Protein AF-A0A3C1M4F5-F1 (afdb_monomer)

pLDDT: mean 87.97, std 17.65, range [37.53, 98.69]

Foldseek 3Di:
DDDPDDDDDDPDDPLLVLLVVLLVCVVPPDPVDPSNVQLVVPPVSLVVQLVVLVVQLVVCVVVVPPVSVVVSVVSNSSSVSSVCSSVVHDVVVVVVVVVVVVVDDPPPPDD

Nearest PDB structures (foldseek):
  1yvw-assembly1_A  TM=9.851E-01  e=1.808E-06  Bacillus cereus
  6j2l-assembly1_A  TM=9.375E-01  e=4.284E-05  Shigella flexneri
  6j22-assembly1_A  TM=9.321E-01  e=4.807E-05  Shigella flexneri
  2a7w-assembly1_A  TM=9.171E-01  e=1.076E-04  Chromobacterium violaceum
  3c90-assembly1_X  TM=9.317E-01  e=1.433E-03  Mycobacterium tuberculosis H37Rv

Radius of gyration: 16.94 Å; Cα contacts (8 Å, |Δi|>4): 68; chains: 1; bounding box: 48×31×39 Å

Sequence (111 aa):
MAEPDPLPDPLLDPLQSLFAVIQERQRNPQPESYTCKLLAGGDNRILKKIGEEAVEFVMACKDREQGAIAAEAADVLYHLLVALAHCGTDLDLVYAELAARRREKPKDALK

Mean predicted aligned error: 7.24 Å

Structure (mmCIF, N/CA/C/O backbone):
data_AF-A0A3C1M4F5-F1
#
_entry.id   AF-A0A3C1M4F5-F1
#
loop_
_atom_site.group_PDB
_atom_site.id
_atom_site.type_symbol
_atom_site.label_atom_id
_atom_site.label_alt_id
_atom_site.label_comp_id
_atom_site.label_asym_id
_atom_site.label_entity_id
_atom_site.label_seq_id
_atom_site.pdbx_PDB_ins_code
_atom_site.Cartn_x
_atom_site.Cartn_y
_atom_site.Cartn_z
_atom_site.occupancy
_atom_site.B_iso_or_equiv
_atom_site.auth_seq_id
_atom_site.auth_comp_id
_atom_site.auth_asym_id
_atom_site.auth_atom_id
_atom_site.pdbx_PDB_model_num
ATOM 1 N N . MET A 1 1 ? -31.841 -7.592 -18.254 1.00 41.25 1 MET A N 1
ATOM 2 C CA . MET A 1 1 ? -30.371 -7.731 -18.213 1.00 41.25 1 MET A CA 1
ATOM 3 C C . MET A 1 1 ? -29.856 -6.452 -17.587 1.00 41.25 1 MET A C 1
ATOM 5 O O . MET A 1 1 ? -30.141 -5.404 -18.143 1.00 41.25 1 MET A O 1
ATOM 9 N N . ALA A 1 2 ? -29.287 -6.505 -16.382 1.00 45.09 2 ALA A N 1
ATOM 10 C CA . ALA A 1 2 ? -28.752 -5.304 -15.741 1.00 45.09 2 ALA A CA 1
ATOM 11 C C . ALA A 1 2 ? -27.385 -4.996 -16.361 1.00 45.09 2 ALA A C 1
ATOM 13 O O . ALA A 1 2 ? -26.559 -5.903 -16.468 1.00 45.09 2 ALA A O 1
ATOM 14 N N . GLU A 1 3 ? -27.177 -3.760 -16.806 1.00 40.06 3 GLU A N 1
ATOM 15 C CA . GLU A 1 3 ? -25.853 -3.303 -17.229 1.00 40.06 3 GLU A CA 1
ATOM 16 C C . GLU A 1 3 ? -24.888 -3.312 -16.029 1.00 40.06 3 GLU A C 1
ATOM 18 O O . GLU A 1 3 ? -25.331 -3.102 -14.893 1.00 40.06 3 GLU A O 1
ATOM 23 N N . PRO A 1 4 ? -23.592 -3.617 -16.230 1.00 53.25 4 PRO A N 1
ATOM 24 C CA . PRO A 1 4 ? -22.612 -3.539 -15.154 1.00 53.25 4 PRO A CA 1
ATOM 25 C C . PRO A 1 4 ? -22.518 -2.101 -14.618 1.00 53.25 4 PRO A C 1
ATOM 27 O O . PRO A 1 4 ? -22.526 -1.149 -15.393 1.00 53.25 4 PRO A O 1
ATOM 30 N N . ASP A 1 5 ? -22.435 -1.978 -13.288 1.00 55.03 5 ASP A N 1
ATOM 31 C CA . ASP A 1 5 ? -22.249 -0.715 -12.552 1.00 55.03 5 ASP A CA 1
ATOM 32 C C . ASP A 1 5 ? -21.135 0.117 -13.228 1.00 55.03 5 ASP A C 1
ATOM 34 O O . ASP A 1 5 ? -20.031 -0.416 -13.404 1.00 55.03 5 ASP A O 1
ATOM 38 N N . PRO A 1 6 ? -21.383 1.374 -13.639 1.00 56.75 6 PRO A N 1
ATOM 39 C CA . PRO A 1 6 ? -20.348 2.192 -14.254 1.00 56.75 6 PRO A CA 1
ATOM 40 C C . PRO A 1 6 ? -19.228 2.451 -13.242 1.00 56.75 6 PRO A C 1
ATOM 42 O O . PRO A 1 6 ? -19.478 2.824 -12.093 1.00 56.75 6 PRO A O 1
ATOM 45 N N . LEU A 1 7 ? -17.986 2.223 -13.674 1.00 52.00 7 LEU A N 1
ATOM 46 C CA . LEU A 1 7 ? -16.793 2.541 -12.891 1.00 52.00 7 LEU A CA 1
ATOM 47 C C . LEU A 1 7 ? -16.735 4.055 -12.606 1.00 52.00 7 LEU A C 1
ATOM 49 O O . LEU A 1 7 ? -17.205 4.846 -13.429 1.00 52.00 7 LEU A O 1
ATOM 53 N N . PRO A 1 8 ? -16.182 4.472 -11.453 1.00 50.31 8 PRO A N 1
ATOM 54 C CA . PRO A 1 8 ? -16.078 5.883 -11.101 1.00 50.31 8 PRO A CA 1
ATOM 55 C C . PRO A 1 8 ? -15.166 6.631 -12.084 1.00 50.31 8 PRO A C 1
ATOM 57 O O . PRO A 1 8 ? -14.079 6.159 -12.404 1.00 50.31 8 PRO A O 1
ATOM 60 N N . ASP A 1 9 ? -15.572 7.829 -12.498 1.00 51.28 9 ASP A N 1
ATOM 61 C CA . ASP A 1 9 ? -14.704 8.816 -13.153 1.00 51.28 9 ASP A CA 1
ATOM 62 C C . ASP A 1 9 ? -14.918 10.164 -12.452 1.00 51.28 9 ASP A C 1
ATOM 64 O O . ASP A 1 9 ? -16.059 10.464 -12.068 1.00 51.28 9 ASP A O 1
ATOM 68 N N . PRO A 1 10 ? -13.865 10.974 -12.215 1.00 52.03 10 PRO A N 1
ATOM 69 C CA . PRO A 1 10 ? -13.665 12.033 -13.217 1.00 52.03 10 PRO A CA 1
ATOM 70 C C . PRO A 1 10 ? -12.216 12.485 -13.530 1.00 52.03 10 PRO A C 1
ATOM 72 O O . PRO A 1 10 ? -12.023 13.216 -14.497 1.00 52.03 10 PRO A O 1
ATOM 75 N N . LEU A 1 11 ? -11.195 12.157 -12.725 1.00 57.44 11 LEU A N 1
ATOM 76 C CA . LEU A 1 11 ? -9.805 12.638 -12.877 1.00 57.44 11 LEU A CA 1
ATOM 77 C C . LEU A 1 11 ? -8.828 11.635 -12.215 1.00 57.44 11 LEU A C 1
ATOM 79 O O . LEU A 1 11 ? -8.239 11.951 -11.192 1.00 57.44 11 LEU A O 1
ATOM 83 N N . LEU A 1 12 ? -8.698 10.425 -12.785 1.00 60.84 12 LEU A N 1
ATOM 84 C CA . LEU A 1 12 ? -7.845 9.285 -12.363 1.00 60.84 12 LEU A CA 1
ATOM 85 C C . LEU A 1 12 ? -8.005 8.815 -10.898 1.00 60.84 12 LEU A C 1
ATOM 87 O O . LEU A 1 12 ? -7.698 9.528 -9.948 1.00 60.84 12 LEU A O 1
ATOM 91 N N . ASP A 1 13 ? -8.413 7.554 -10.722 1.00 86.75 13 ASP A N 1
ATOM 92 C CA . ASP A 1 13 ? -8.366 6.846 -9.437 1.00 86.75 13 ASP A CA 1
ATOM 93 C C . ASP A 1 13 ? -6.988 7.048 -8.759 1.00 86.75 13 ASP A C 1
ATOM 95 O O . ASP A 1 13 ? -5.965 6.673 -9.348 1.00 86.75 13 ASP A O 1
ATOM 99 N N . PRO A 1 14 ? -6.926 7.644 -7.548 1.00 90.31 14 PRO A N 1
ATOM 100 C CA . PRO A 1 14 ? -5.664 7.951 -6.883 1.00 90.31 14 PRO A CA 1
ATOM 101 C C . PRO A 1 14 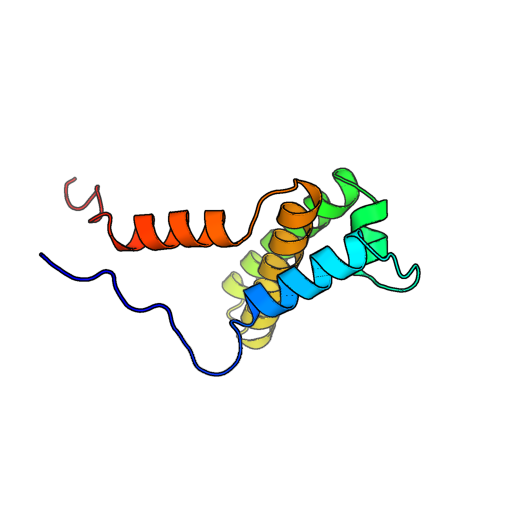? -4.763 6.732 -6.672 1.00 90.31 14 PRO A C 1
ATOM 103 O O . PRO A 1 14 ? -3.544 6.856 -6.796 1.00 90.31 14 PRO A O 1
ATOM 106 N N . LEU A 1 15 ? -5.337 5.559 -6.386 1.00 94.56 15 LEU A N 1
ATOM 107 C CA . LEU A 1 15 ? -4.558 4.338 -6.188 1.00 94.56 15 LEU A CA 1
ATOM 108 C C . LEU A 1 15 ? -4.058 3.788 -7.524 1.00 94.56 15 LEU A C 1
ATOM 110 O O . LEU A 1 15 ? -2.898 3.394 -7.601 1.00 94.56 15 LEU A O 1
ATOM 114 N N . GLN A 1 16 ? -4.866 3.849 -8.588 1.00 94.00 16 GLN A N 1
ATOM 115 C CA . GLN A 1 16 ? -4.428 3.468 -9.938 1.00 94.00 16 GLN A CA 1
ATOM 116 C C . GLN A 1 16 ? -3.295 4.377 -10.434 1.00 94.00 16 GLN A C 1
ATOM 118 O O . GLN A 1 16 ? -2.290 3.905 -10.963 1.00 94.00 16 GLN A O 1
ATOM 123 N N . SER A 1 17 ? -3.428 5.688 -10.215 1.00 93.06 17 SER A N 1
ATOM 124 C CA . SER A 1 17 ? -2.407 6.684 -10.552 1.00 93.06 17 SER A CA 1
ATOM 125 C C . SER A 1 17 ? -1.100 6.419 -9.798 1.00 93.06 17 SER A C 1
ATOM 127 O O . SER A 1 17 ? -0.021 6.356 -10.393 1.00 93.06 17 SER A O 1
ATOM 129 N N . LEU A 1 18 ? -1.190 6.180 -8.487 1.00 95.75 18 LEU A N 1
ATOM 130 C CA . LEU A 1 18 ? -0.040 5.854 -7.650 1.00 95.75 18 LEU A CA 1
ATOM 131 C C . LEU A 1 18 ? 0.604 4.517 -8.044 1.00 95.75 18 LEU A C 1
ATOM 133 O O . LEU A 1 18 ? 1.831 4.423 -8.114 1.00 95.75 18 LEU A O 1
ATOM 137 N N . PHE A 1 19 ? -0.199 3.499 -8.355 1.00 97.06 19 PHE A N 1
ATOM 138 C CA . PHE A 1 19 ? 0.283 2.197 -8.805 1.00 97.06 19 PHE A CA 1
ATOM 139 C C . PHE A 1 19 ? 1.025 2.296 -10.141 1.00 97.06 19 PHE A C 1
ATOM 141 O O . PHE A 1 19 ? 2.122 1.752 -10.271 1.00 97.06 19 PHE A O 1
ATOM 148 N N . ALA A 1 20 ? 0.513 3.085 -11.090 1.00 95.31 20 ALA A N 1
ATOM 149 C CA . ALA A 1 20 ? 1.198 3.359 -12.351 1.00 95.31 20 ALA A CA 1
ATOM 150 C C . ALA A 1 20 ? 2.567 4.026 -12.128 1.00 95.31 20 ALA A C 1
ATOM 152 O O . ALA A 1 20 ? 3.555 3.644 -12.760 1.00 95.31 20 ALA A O 1
ATOM 153 N N . VAL A 1 21 ? 2.668 4.972 -11.182 1.00 95.75 21 VAL A N 1
ATOM 154 C CA . VAL A 1 21 ? 3.955 5.571 -10.786 1.00 95.75 21 VAL A CA 1
ATOM 155 C C . VAL A 1 21 ? 4.895 4.520 -10.188 1.00 95.75 21 VAL A C 1
ATOM 157 O O . VAL A 1 21 ? 6.083 4.513 -10.507 1.00 95.75 21 VAL A O 1
ATOM 160 N N . ILE A 1 22 ? 4.397 3.615 -9.343 1.00 97.25 22 ILE A N 1
ATOM 161 C CA . ILE A 1 22 ? 5.202 2.533 -8.754 1.00 97.25 22 ILE A CA 1
ATOM 162 C C . ILE A 1 22 ? 5.735 1.592 -9.846 1.00 97.25 22 ILE A C 1
ATOM 164 O O . ILE A 1 22 ? 6.936 1.315 -9.877 1.00 97.25 22 ILE A O 1
ATOM 168 N N . GLN A 1 23 ? 4.884 1.161 -10.779 1.00 96.50 23 GLN A N 1
ATOM 169 C CA . GLN A 1 23 ? 5.280 0.325 -11.917 1.00 96.50 23 GLN A CA 1
ATOM 170 C C . GLN A 1 23 ? 6.268 1.043 -12.846 1.00 96.50 23 GLN A C 1
ATOM 172 O O . GLN A 1 23 ? 7.180 0.427 -13.396 1.00 96.50 23 GLN A O 1
ATOM 177 N N . GLU A 1 24 ? 6.118 2.355 -13.028 1.00 95.81 24 GLU A N 1
ATOM 178 C CA . GLU A 1 24 ? 7.082 3.170 -13.766 1.00 95.81 24 GLU A CA 1
ATOM 179 C C . GLU A 1 24 ? 8.446 3.192 -13.069 1.00 95.81 24 GLU A C 1
ATOM 181 O O . GLU A 1 24 ? 9.465 3.000 -13.722 1.00 95.81 24 GLU A O 1
ATOM 186 N N . ARG A 1 25 ? 8.489 3.332 -11.738 1.00 95.25 25 ARG A N 1
ATOM 187 C CA . ARG A 1 25 ? 9.740 3.233 -10.964 1.00 95.25 25 ARG A CA 1
ATOM 188 C C . ARG A 1 25 ? 10.370 1.842 -11.028 1.00 95.25 25 ARG A C 1
ATOM 190 O O . ARG A 1 25 ? 11.590 1.742 -10.955 1.00 95.25 25 ARG A O 1
ATOM 197 N N . GLN A 1 26 ? 9.573 0.786 -11.170 1.00 94.31 26 GLN A N 1
ATOM 198 C CA . GLN A 1 26 ? 10.076 -0.576 -11.355 1.00 94.31 26 GLN A CA 1
ATOM 199 C C . GLN A 1 26 ? 10.716 -0.765 -12.740 1.00 94.31 26 GLN A C 1
ATOM 201 O O . GLN A 1 26 ? 11.782 -1.366 -12.843 1.00 94.31 26 GLN A O 1
ATOM 206 N N . ARG A 1 27 ? 10.089 -0.227 -13.798 1.00 96.00 27 ARG A N 1
ATOM 207 C CA . ARG A 1 27 ? 10.574 -0.319 -15.190 1.00 96.00 27 ARG A CA 1
ATOM 208 C C . ARG A 1 27 ? 11.739 0.625 -15.483 1.00 96.00 27 ARG A C 1
ATOM 210 O O . ARG A 1 27 ? 12.664 0.245 -16.193 1.00 96.00 27 ARG A O 1
ATOM 217 N N . ASN A 1 28 ? 11.699 1.828 -14.916 1.00 94.81 28 ASN A N 1
ATOM 218 C CA . ASN A 1 28 ? 12.689 2.889 -15.082 1.00 94.81 28 ASN A CA 1
ATOM 219 C C . ASN A 1 28 ? 13.208 3.346 -13.703 1.00 94.81 28 ASN A C 1
ATOM 221 O O . ASN A 1 28 ? 12.770 4.381 -13.178 1.00 94.81 28 ASN A O 1
ATOM 225 N N . PRO A 1 29 ? 14.132 2.577 -13.089 1.00 93.12 29 PRO A N 1
ATOM 226 C CA . PRO A 1 29 ? 14.606 2.837 -11.736 1.00 93.12 29 PRO A CA 1
ATOM 227 C C . PRO A 1 29 ? 15.290 4.193 -11.590 1.00 93.12 29 PRO A C 1
ATOM 229 O O . PRO A 1 29 ? 16.126 4.598 -12.394 1.00 93.12 29 PRO A O 1
ATOM 232 N N . GLN A 1 30 ? 14.959 4.876 -10.501 1.00 92.88 30 GLN A N 1
ATOM 233 C CA . GLN A 1 30 ? 15.541 6.149 -10.096 1.00 92.88 30 GLN A CA 1
ATOM 234 C C . GLN A 1 30 ? 16.116 5.945 -8.693 1.00 92.88 30 GLN A C 1
ATOM 236 O O . GLN A 1 30 ? 15.337 5.930 -7.739 1.00 92.88 30 GLN A O 1
ATOM 241 N N . PRO A 1 31 ? 17.439 5.735 -8.544 1.00 86.56 31 PRO A N 1
ATOM 242 C CA . PRO A 1 31 ? 18.045 5.230 -7.306 1.00 86.56 31 PRO A CA 1
ATOM 243 C C . PRO A 1 31 ? 17.692 6.014 -6.037 1.00 86.56 31 PRO A C 1
ATOM 245 O O . PRO A 1 31 ? 17.606 5.433 -4.957 1.00 86.56 31 PRO A O 1
ATOM 248 N N . GLU A 1 32 ? 17.426 7.316 -6.161 1.00 90.56 32 GLU A N 1
ATOM 249 C CA . GLU A 1 32 ? 17.054 8.160 -5.024 1.00 90.56 32 GLU A CA 1
ATOM 250 C C . GLU A 1 32 ? 15.603 7.994 -4.559 1.00 90.56 32 GLU A C 1
ATOM 252 O O . GLU A 1 32 ? 15.283 8.315 -3.413 1.00 90.56 32 GLU A O 1
ATOM 257 N N . SER A 1 33 ? 14.729 7.441 -5.404 1.00 94.19 33 SER A N 1
ATOM 258 C CA . SER A 1 33 ? 13.323 7.205 -5.084 1.00 94.19 33 SER A CA 1
ATOM 259 C C . SER A 1 33 ? 13.172 6.170 -3.971 1.00 94.19 33 SER A C 1
ATOM 261 O O . SER A 1 33 ? 13.722 5.069 -4.037 1.00 94.19 33 SER A O 1
ATOM 263 N N . TYR A 1 34 ? 12.343 6.495 -2.978 1.00 96.00 34 TYR A N 1
ATOM 264 C CA . TYR A 1 34 ? 11.971 5.565 -1.914 1.00 96.00 34 TYR A CA 1
ATOM 265 C C . TYR A 1 34 ? 11.399 4.249 -2.465 1.00 96.00 34 TYR A C 1
ATOM 267 O O . TYR A 1 34 ? 11.874 3.180 -2.085 1.00 96.00 34 TYR A O 1
ATOM 275 N N . THR A 1 35 ? 10.493 4.315 -3.449 1.00 96.75 35 THR A N 1
ATOM 276 C CA . THR A 1 35 ? 9.936 3.134 -4.128 1.00 96.75 35 THR A CA 1
ATOM 277 C C . THR A 1 35 ? 11.031 2.238 -4.713 1.00 96.75 35 THR A C 1
ATOM 279 O O . THR A 1 35 ? 10.995 1.024 -4.540 1.00 96.75 35 THR A O 1
ATOM 282 N N . CYS A 1 36 ? 12.048 2.819 -5.360 1.00 96.19 36 CYS A N 1
ATOM 283 C CA . CYS A 1 36 ? 13.157 2.044 -5.930 1.00 96.19 36 CYS A CA 1
ATOM 284 C C . CYS A 1 36 ? 13.985 1.356 -4.838 1.00 96.19 36 CYS A C 1
ATOM 286 O O . CYS A 1 36 ? 14.379 0.205 -5.000 1.00 96.19 36 CYS A O 1
ATOM 288 N N . LYS A 1 37 ? 14.208 2.028 -3.700 1.00 96.94 37 LYS A N 1
ATOM 289 C CA . LYS A 1 37 ? 14.914 1.454 -2.541 1.00 96.94 37 LYS A CA 1
ATOM 290 C C . LYS A 1 37 ? 14.132 0.301 -1.900 1.00 96.94 37 LYS A C 1
ATOM 292 O O . LYS A 1 37 ? 14.757 -0.636 -1.402 1.00 96.94 37 LYS A O 1
ATOM 297 N N . LEU A 1 38 ? 12.798 0.366 -1.899 1.00 97.75 38 LEU A N 1
ATOM 298 C CA . LEU A 1 38 ? 11.932 -0.732 -1.460 1.00 97.75 38 LEU A CA 1
ATOM 299 C C . LEU A 1 38 ? 12.027 -1.925 -2.413 1.00 97.75 38 LEU A C 1
ATOM 301 O O . LEU A 1 38 ? 12.378 -3.012 -1.963 1.00 97.75 38 LEU A O 1
ATOM 305 N N . LEU A 1 39 ? 11.805 -1.700 -3.712 1.00 96.62 39 LEU A N 1
ATOM 306 C CA . LEU A 1 39 ? 11.855 -2.735 -4.752 1.00 96.62 39 LEU A CA 1
ATOM 307 C C . LEU A 1 39 ? 13.220 -3.434 -4.806 1.00 96.62 39 LEU A C 1
ATOM 309 O O . LEU A 1 39 ? 13.291 -4.659 -4.815 1.00 96.62 39 LEU A O 1
ATOM 313 N N . ALA A 1 40 ? 14.317 -2.673 -4.741 1.00 96.12 40 ALA A N 1
ATOM 314 C CA . ALA A 1 40 ? 15.670 -3.228 -4.680 1.00 96.12 40 ALA A CA 1
ATOM 315 C C . ALA A 1 40 ? 15.941 -4.036 -3.396 1.00 96.12 40 ALA A C 1
ATOM 317 O O . ALA A 1 40 ? 16.839 -4.872 -3.372 1.00 96.12 40 ALA A O 1
ATOM 318 N N . GLY A 1 41 ? 15.184 -3.784 -2.321 1.00 96.12 41 GLY A N 1
ATOM 319 C CA . GLY A 1 41 ? 15.262 -4.540 -1.071 1.00 96.12 41 GLY A CA 1
ATOM 320 C C . GLY A 1 41 ? 14.496 -5.867 -1.082 1.00 96.12 41 GLY A C 1
ATOM 321 O O . GLY A 1 41 ? 14.653 -6.640 -0.136 1.00 96.12 41 GLY A O 1
ATOM 322 N N . GLY A 1 42 ? 13.691 -6.126 -2.119 1.00 96.75 42 GLY A N 1
ATOM 323 C CA . GLY A 1 42 ? 12.925 -7.359 -2.299 1.00 96.75 42 GLY A CA 1
ATOM 324 C C . GLY A 1 42 ? 11.958 -7.676 -1.154 1.00 96.75 42 GLY A C 1
ATOM 325 O O . GLY A 1 42 ? 11.594 -6.807 -0.354 1.00 96.75 42 GLY A O 1
ATOM 326 N N . ASP A 1 43 ? 11.570 -8.950 -1.066 1.00 97.50 43 ASP A N 1
ATOM 327 C CA . ASP A 1 43 ? 10.530 -9.458 -0.161 1.00 97.50 43 ASP A CA 1
ATOM 328 C C . ASP A 1 43 ? 10.731 -8.991 1.283 1.00 97.50 43 ASP A C 1
ATOM 330 O O . ASP A 1 43 ? 9.830 -8.418 1.892 1.00 97.50 43 ASP A O 1
ATOM 334 N N . ASN A 1 44 ? 11.940 -9.165 1.824 1.00 97.06 44 ASN A N 1
ATOM 335 C CA . ASN A 1 44 ? 12.229 -8.857 3.224 1.00 97.06 44 AS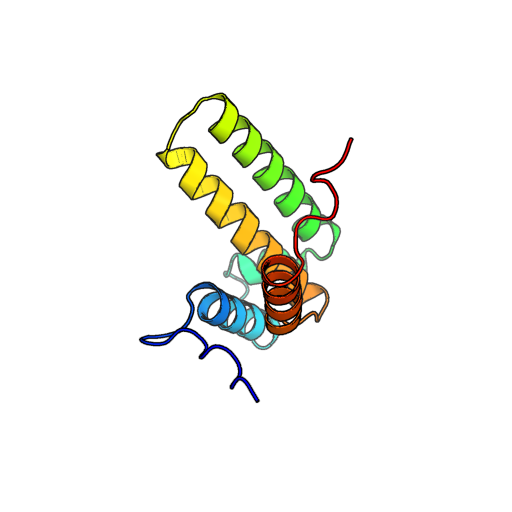N A CA 1
ATOM 336 C C . ASN A 1 44 ? 11.963 -7.392 3.568 1.00 97.06 44 ASN A C 1
ATOM 338 O O . ASN A 1 44 ? 11.452 -7.099 4.646 1.00 97.06 44 ASN A O 1
ATOM 342 N N . ARG A 1 45 ? 12.318 -6.460 2.677 1.00 97.56 45 ARG A N 1
ATOM 343 C CA . ARG A 1 45 ? 12.124 -5.032 2.939 1.00 97.56 45 ARG A CA 1
ATOM 344 C C . ARG A 1 45 ? 10.668 -4.627 2.756 1.00 97.56 45 ARG A C 1
ATOM 346 O O . ARG A 1 45 ? 10.140 -3.886 3.580 1.00 97.56 45 ARG A O 1
ATOM 353 N N . ILE A 1 46 ? 10.038 -5.108 1.689 1.00 98.12 46 ILE A N 1
ATOM 354 C CA . ILE A 1 46 ? 8.665 -4.749 1.327 1.00 98.12 46 ILE A CA 1
ATOM 355 C C . ILE A 1 46 ? 7.677 -5.303 2.358 1.00 98.12 46 ILE A C 1
ATOM 357 O O . ILE A 1 46 ? 6.882 -4.548 2.915 1.00 98.12 46 ILE A O 1
ATOM 361 N N . LEU A 1 47 ? 7.761 -6.602 2.661 1.00 97.00 47 LEU A N 1
ATOM 362 C CA . LEU A 1 47 ? 6.833 -7.270 3.576 1.00 97.00 47 LEU A CA 1
ATOM 363 C C . LEU A 1 47 ? 7.010 -6.791 5.019 1.00 97.00 47 LEU A C 1
ATOM 365 O O . LEU A 1 47 ? 6.026 -6.662 5.745 1.00 97.00 47 LEU A O 1
ATOM 369 N N . LYS A 1 48 ? 8.246 -6.464 5.423 1.00 98.06 48 LYS A N 1
ATOM 370 C CA . LYS A 1 48 ? 8.504 -5.841 6.724 1.00 98.06 48 LYS A CA 1
ATOM 371 C C . LYS A 1 48 ? 7.762 -4.512 6.860 1.00 98.06 48 LYS A C 1
ATOM 373 O O . LYS A 1 48 ? 7.108 -4.313 7.876 1.00 98.06 48 LYS A O 1
ATOM 378 N N . LYS A 1 49 ? 7.823 -3.639 5.845 1.00 98.19 49 LYS A N 1
ATOM 379 C CA . LYS A 1 49 ? 7.110 -2.356 5.882 1.00 98.19 49 LYS A CA 1
ATOM 380 C C . LYS A 1 49 ? 5.602 -2.549 6.005 1.00 98.19 49 LYS A C 1
ATOM 382 O O . LYS A 1 49 ? 5.021 -1.955 6.892 1.00 98.19 49 LYS A O 1
ATOM 387 N N . ILE A 1 50 ? 4.993 -3.445 5.223 1.00 96.56 50 ILE A N 1
ATOM 388 C CA .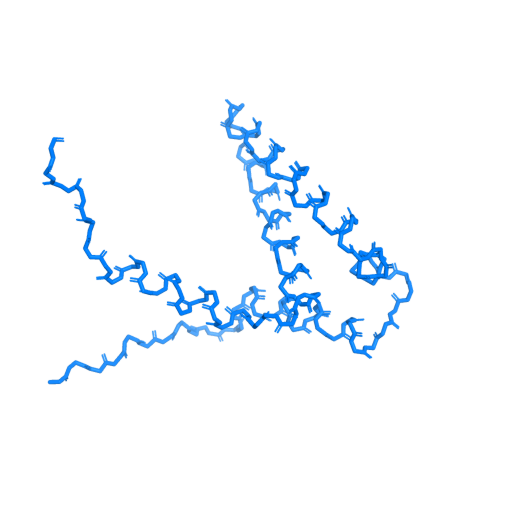 ILE A 1 50 ? 3.552 -3.742 5.364 1.00 96.56 50 ILE A CA 1
ATOM 389 C C . ILE A 1 50 ? 3.199 -4.135 6.805 1.00 96.56 50 ILE A C 1
ATOM 391 O O . ILE A 1 50 ? 2.197 -3.669 7.340 1.00 96.56 50 ILE A O 1
ATOM 395 N N . GLY A 1 51 ? 4.011 -4.993 7.431 1.00 96.88 51 GLY A N 1
ATOM 396 C CA . GLY A 1 51 ? 3.796 -5.407 8.816 1.00 96.88 51 GLY A CA 1
ATOM 397 C C . GLY A 1 51 ? 3.929 -4.263 9.825 1.00 96.88 51 GLY A C 1
ATOM 398 O O . GLY A 1 51 ? 3.131 -4.197 10.754 1.00 96.88 51 GLY A O 1
ATOM 399 N N . GLU A 1 52 ? 4.908 -3.373 9.642 1.00 98.44 52 GLU A N 1
ATOM 400 C CA . GLU A 1 52 ? 5.102 -2.179 10.480 1.00 98.44 52 GLU A CA 1
ATOM 401 C C . GLU A 1 52 ? 3.897 -1.235 10.395 1.00 98.44 52 GLU A C 1
ATOM 403 O O . GLU A 1 52 ? 3.239 -1.019 11.413 1.00 98.44 52 GLU A O 1
ATOM 408 N N . GLU A 1 53 ? 3.531 -0.802 9.183 1.00 98.44 53 GLU A N 1
ATOM 409 C CA . GLU A 1 53 ? 2.431 0.156 8.978 1.00 98.44 53 GLU A CA 1
ATOM 410 C C . GLU A 1 53 ? 1.088 -0.411 9.463 1.00 98.44 53 GLU A C 1
ATOM 412 O O . GLU A 1 53 ? 0.232 0.295 9.991 1.00 98.44 53 GLU A O 1
ATOM 417 N N . ALA A 1 54 ? 0.881 -1.727 9.326 1.00 98.38 54 ALA A N 1
ATOM 418 C CA . ALA A 1 54 ? -0.328 -2.373 9.828 1.00 98.38 54 ALA A CA 1
ATOM 419 C C . ALA A 1 54 ? -0.424 -2.308 11.361 1.00 98.38 54 ALA A C 1
ATOM 421 O O . ALA A 1 54 ? -1.516 -2.123 11.903 1.00 98.38 54 ALA A O 1
ATOM 422 N N . VAL A 1 55 ? 0.700 -2.463 12.071 1.00 98.56 55 VAL A N 1
ATOM 423 C CA . VAL A 1 55 ? 0.739 -2.314 13.532 1.00 98.56 55 VAL A CA 1
ATOM 424 C C . VAL A 1 55 ? 0.519 -0.854 13.918 1.00 98.56 55 VAL A C 1
ATOM 426 O O . VAL A 1 55 ? -0.275 -0.590 14.821 1.00 98.56 55 VAL A O 1
ATOM 429 N N . GLU A 1 56 ? 1.157 0.085 13.224 1.00 98.38 56 GLU A N 1
ATOM 430 C CA . GLU A 1 56 ? 1.001 1.524 13.467 1.00 98.38 56 GLU A CA 1
ATOM 431 C C . GLU A 1 56 ? -0.453 1.969 13.251 1.00 98.38 56 GLU A C 1
ATOM 433 O O . GLU A 1 56 ? -1.045 2.586 14.140 1.00 98.38 56 GLU A O 1
ATOM 438 N N . PHE A 1 57 ? -1.105 1.511 12.180 1.00 98.69 57 PHE A N 1
ATOM 439 C CA . PHE A 1 57 ? -2.528 1.754 11.930 1.00 98.69 57 PHE A CA 1
ATOM 440 C C . PHE A 1 57 ? -3.438 1.220 13.047 1.00 98.69 57 PHE A C 1
ATOM 442 O O . PHE A 1 57 ? -4.368 1.906 13.489 1.00 98.69 57 PHE A O 1
ATOM 449 N N . VAL A 1 58 ? -3.176 0.004 13.543 1.00 98.62 58 VAL A N 1
ATOM 450 C CA . VAL A 1 58 ? -3.926 -0.575 14.672 1.00 98.62 58 VAL A CA 1
ATOM 451 C C . VAL A 1 58 ? -3.766 0.284 15.928 1.00 98.62 58 VAL A C 1
ATOM 453 O O . VAL A 1 58 ? -4.749 0.527 16.638 1.00 98.62 58 VAL A O 1
ATOM 456 N N . MET A 1 59 ? -2.555 0.775 16.194 1.00 98.44 59 MET A N 1
ATOM 457 C CA . MET A 1 59 ? -2.277 1.641 17.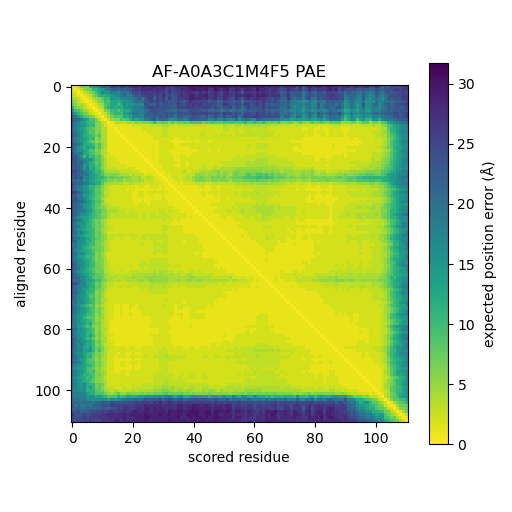340 1.00 98.44 59 MET A CA 1
ATOM 458 C C . MET A 1 59 ? -2.947 3.012 17.198 1.00 98.44 59 MET A C 1
ATOM 460 O O . MET A 1 59 ? -3.613 3.457 18.134 1.00 98.44 59 MET A O 1
ATOM 464 N N . ALA A 1 60 ? -2.890 3.627 16.017 1.00 98.38 60 ALA A N 1
ATOM 465 C CA . ALA A 1 60 ? -3.586 4.878 15.724 1.00 98.38 60 ALA A CA 1
ATOM 466 C C . ALA A 1 60 ? -5.106 4.745 15.939 1.00 98.38 60 ALA A C 1
ATOM 468 O O . ALA A 1 60 ? -5.743 5.608 16.552 1.00 98.38 60 ALA A O 1
ATOM 469 N N . CYS A 1 61 ? -5.694 3.619 15.516 1.00 98.50 61 CYS A N 1
ATOM 470 C CA . CYS A 1 61 ? -7.106 3.317 15.753 1.00 98.5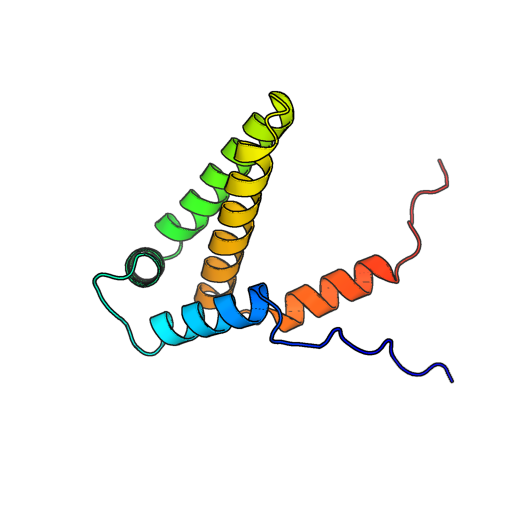0 61 CYS A CA 1
ATOM 471 C C . CYS A 1 61 ? -7.433 3.160 17.243 1.00 98.50 61 CYS A C 1
ATOM 473 O O . CYS A 1 61 ? -8.446 3.691 17.709 1.00 98.50 61 CYS A O 1
ATOM 475 N N . LYS A 1 62 ? -6.585 2.446 17.997 1.00 98.50 62 LYS A N 1
ATOM 476 C CA . LYS A 1 62 ? -6.721 2.286 19.454 1.00 98.50 62 LYS A CA 1
ATOM 477 C C . LYS A 1 62 ? -6.749 3.645 20.156 1.00 98.50 62 LYS A C 1
ATOM 479 O O . LYS A 1 62 ? -7.570 3.846 21.053 1.00 98.50 62 LYS A O 1
ATOM 484 N N . ASP A 1 63 ? -5.887 4.560 19.729 1.00 98.06 63 ASP A N 1
ATOM 485 C CA . ASP A 1 63 ? -5.708 5.869 20.357 1.00 98.06 63 ASP A CA 1
ATOM 486 C C . ASP A 1 63 ? -6.680 6.936 19.808 1.00 98.06 63 ASP A C 1
ATOM 488 O O . ASP A 1 63 ? -6.784 8.029 20.362 1.00 98.06 63 ASP A O 1
ATOM 492 N N . ARG A 1 64 ? -7.489 6.581 18.794 1.00 96.75 64 ARG A N 1
ATOM 493 C CA . ARG A 1 64 ? -8.556 7.403 18.185 1.00 96.75 64 ARG A CA 1
ATOM 494 C C . ARG A 1 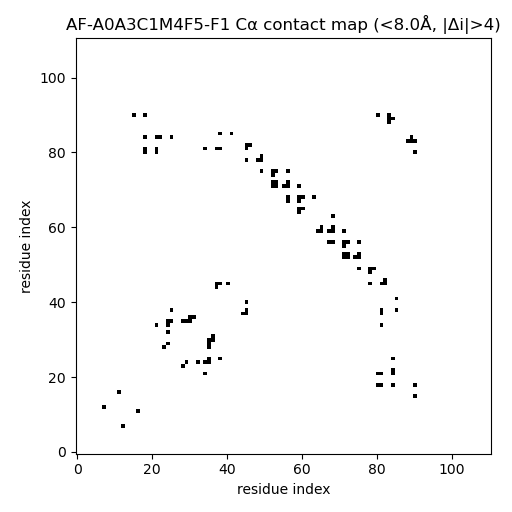64 ? -8.055 8.723 17.596 1.00 96.75 64 ARG A C 1
ATOM 496 O O . ARG A 1 64 ? -8.804 9.700 17.527 1.00 96.75 64 ARG A O 1
ATOM 503 N N . GLU A 1 65 ? -6.807 8.753 17.147 1.00 96.62 65 GLU A N 1
ATOM 504 C CA . GLU A 1 65 ? -6.201 9.946 16.572 1.00 96.62 65 GLU A CA 1
ATOM 505 C C . GLU A 1 65 ? -6.449 9.988 15.060 1.00 96.62 65 GLU A C 1
ATOM 507 O O . GLU A 1 65 ? -5.837 9.256 14.291 1.00 96.62 65 GLU A O 1
ATOM 512 N N . GLN A 1 66 ? -7.383 10.829 14.613 1.00 97.88 66 GLN A N 1
ATOM 513 C CA . GLN A 1 66 ? -7.828 10.836 13.211 1.00 97.88 66 GLN A CA 1
ATOM 514 C C . GLN A 1 66 ? -6.707 11.142 12.207 1.00 97.88 66 GLN A C 1
ATOM 516 O O . GLN A 1 66 ? -6.729 10.602 11.103 1.00 97.88 66 GLN A O 1
ATOM 521 N N . GLY A 1 67 ? -5.747 11.993 12.591 1.00 98.06 67 GLY A N 1
ATOM 522 C CA . GLY A 1 67 ? -4.588 12.337 11.768 1.00 98.06 67 GLY A CA 1
ATOM 523 C C . GLY A 1 67 ? -3.712 11.118 11.504 1.00 98.06 67 GLY A C 1
ATOM 524 O O . GLY A 1 67 ? -3.553 10.728 10.348 1.00 98.06 67 GLY A O 1
ATOM 525 N N . ALA A 1 68 ? -3.233 10.474 12.570 1.00 98.06 68 ALA A N 1
ATOM 526 C CA . ALA A 1 68 ? -2.485 9.225 12.474 1.00 98.06 68 ALA A CA 1
ATOM 527 C C . ALA A 1 68 ? -3.278 8.124 11.760 1.00 98.06 68 ALA A C 1
ATOM 529 O O . ALA A 1 68 ? -2.753 7.503 10.852 1.00 98.06 68 ALA A O 1
ATOM 530 N N . ILE A 1 69 ? -4.566 7.925 12.064 1.00 98.69 69 ILE A N 1
ATOM 531 C CA . ILE A 1 69 ? -5.378 6.896 11.384 1.00 98.69 69 ILE A CA 1
ATOM 532 C C . ILE A 1 69 ? -5.339 7.078 9.861 1.00 98.69 69 ILE A C 1
ATOM 534 O O . ILE A 1 69 ? -5.175 6.100 9.135 1.00 98.69 69 ILE A O 1
ATOM 538 N N . ALA A 1 70 ? -5.498 8.311 9.375 1.00 98.50 70 ALA A N 1
ATOM 539 C CA . ALA A 1 70 ? -5.456 8.593 7.945 1.00 98.50 70 ALA A CA 1
ATOM 540 C C . ALA A 1 70 ? -4.050 8.403 7.352 1.00 98.50 70 ALA A C 1
ATOM 542 O O . ALA A 1 70 ? -3.937 7.874 6.247 1.00 98.50 70 ALA A O 1
ATOM 543 N N . ALA A 1 71 ? -3.005 8.817 8.076 1.00 98.44 71 ALA A N 1
ATOM 544 C CA . ALA A 1 71 ? -1.614 8.665 7.653 1.00 98.44 71 ALA A CA 1
ATOM 545 C C . ALA A 1 71 ? -1.213 7.185 7.547 1.00 98.44 71 ALA A C 1
ATOM 547 O O . ALA A 1 71 ? -0.868 6.726 6.462 1.00 98.44 71 ALA A O 1
ATOM 548 N N . GLU A 1 72 ? -1.397 6.415 8.619 1.00 98.62 72 GLU A N 1
ATOM 549 C CA . GLU A 1 72 ? -1.021 4.998 8.662 1.00 98.62 72 GLU A CA 1
ATOM 550 C C . GLU A 1 72 ? -1.856 4.156 7.682 1.00 98.62 72 GLU A C 1
ATOM 552 O O . GLU A 1 72 ? -1.360 3.229 7.045 1.00 98.62 72 GLU A O 1
ATOM 557 N N . ALA A 1 73 ? -3.139 4.493 7.483 1.00 98.50 73 ALA A N 1
ATOM 558 C CA . ALA A 1 73 ? -3.950 3.839 6.455 1.00 98.50 73 ALA A CA 1
ATOM 559 C C . ALA A 1 73 ? -3.397 4.086 5.043 1.00 98.50 73 ALA A C 1
ATOM 561 O O . ALA A 1 73 ? -3.408 3.179 4.207 1.00 98.50 73 ALA A O 1
ATOM 562 N N . ALA A 1 74 ? -2.931 5.307 4.764 1.00 98.31 74 ALA A N 1
ATOM 563 C CA . ALA A 1 74 ? -2.319 5.635 3.483 1.00 98.31 74 ALA A CA 1
ATOM 564 C C . ALA A 1 74 ? -0.997 4.879 3.286 1.00 98.31 74 ALA A C 1
ATOM 566 O O . ALA A 1 74 ? -0.770 4.359 2.191 1.00 98.31 74 ALA A O 1
ATOM 567 N N . ASP A 1 75 ? -0.181 4.743 4.333 1.00 98.44 75 ASP A N 1
ATOM 568 C CA . ASP A 1 75 ? 1.076 3.993 4.272 1.00 98.44 75 ASP A CA 1
ATOM 569 C C . ASP A 1 75 ? 0.845 2.487 4.088 1.00 98.44 75 ASP A C 1
ATOM 571 O O . ASP A 1 75 ? 1.486 1.871 3.228 1.00 98.44 75 ASP A O 1
ATOM 575 N N . VAL A 1 76 ? -0.154 1.899 4.760 1.00 98.62 76 VAL A N 1
ATOM 576 C CA . VAL A 1 76 ? -0.593 0.515 4.501 1.00 98.62 76 VAL A CA 1
ATOM 577 C C . VAL A 1 76 ? -0.981 0.329 3.032 1.00 98.62 76 VAL A C 1
ATOM 579 O O . VAL A 1 76 ? -0.528 -0.624 2.391 1.00 98.62 76 VAL A O 1
ATOM 582 N N . LEU A 1 77 ? -1.800 1.227 2.473 1.00 98.44 77 LEU A N 1
ATOM 583 C CA . LEU A 1 77 ? -2.219 1.143 1.071 1.00 98.44 77 LEU A CA 1
ATOM 584 C C . LEU A 1 77 ? -1.027 1.296 0.119 1.00 98.44 77 LEU A C 1
ATOM 586 O O . LEU A 1 77 ? -0.881 0.495 -0.802 1.00 98.44 77 LEU A O 1
ATOM 590 N N . TYR A 1 78 ? -0.144 2.268 0.348 1.00 98.56 78 TYR A N 1
ATOM 591 C CA . TYR A 1 78 ? 1.054 2.464 -0.468 1.00 98.56 78 TYR A CA 1
ATOM 592 C C . TYR A 1 78 ? 1.957 1.225 -0.452 1.00 98.56 78 TYR A C 1
ATOM 594 O O . TYR A 1 78 ? 2.369 0.736 -1.507 1.00 98.56 78 TYR A O 1
ATOM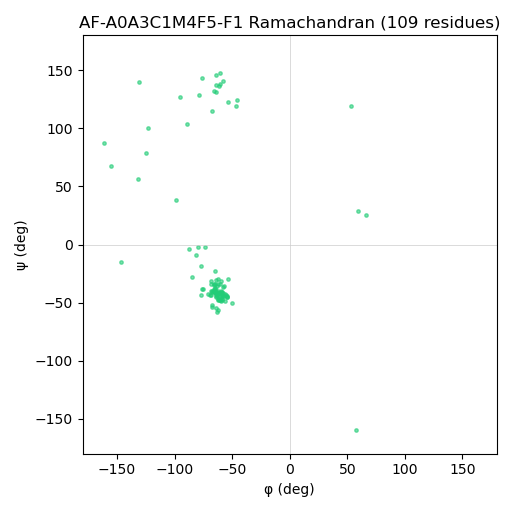 602 N N . HIS A 1 79 ? 2.239 0.676 0.729 1.00 98.62 79 HIS A N 1
ATOM 603 C CA . HIS A 1 79 ? 3.097 -0.494 0.857 1.00 98.62 79 HIS A CA 1
ATOM 604 C C . HIS A 1 79 ? 2.455 -1.762 0.278 1.00 98.62 79 HIS A C 1
ATOM 606 O O . HIS A 1 79 ? 3.168 -2.578 -0.314 1.00 98.62 79 HIS A O 1
ATOM 612 N N . LEU A 1 80 ? 1.123 -1.887 0.332 1.00 98.50 80 LEU A N 1
ATOM 613 C CA . LEU A 1 80 ? 0.384 -2.915 -0.401 1.00 98.50 80 LEU A CA 1
ATOM 614 C C . LEU A 1 80 ? 0.582 -2.770 -1.919 1.00 98.50 80 LEU A C 1
ATOM 616 O O . LEU A 1 80 ? 0.927 -3.750 -2.574 1.00 98.50 80 LEU A O 1
ATOM 620 N N . LEU A 1 81 ? 0.443 -1.561 -2.478 1.00 98.44 81 LEU A N 1
ATOM 621 C CA . LEU A 1 81 ? 0.671 -1.306 -3.908 1.00 98.44 81 LEU A CA 1
ATOM 622 C C . LEU A 1 81 ? 2.104 -1.658 -4.344 1.00 98.44 81 LEU A C 1
ATOM 624 O O . LEU A 1 81 ? 2.301 -2.248 -5.406 1.00 98.44 81 LEU A O 1
ATOM 628 N N . VAL A 1 82 ? 3.112 -1.347 -3.521 1.00 98.44 82 VAL A N 1
ATOM 629 C CA . VAL A 1 82 ? 4.509 -1.732 -3.794 1.00 98.44 82 VAL A CA 1
ATOM 630 C C . VAL A 1 82 ? 4.672 -3.253 -3.823 1.00 98.44 82 VAL A C 1
ATOM 632 O O . VAL A 1 82 ? 5.344 -3.770 -4.716 1.00 98.44 82 VAL A O 1
ATOM 635 N N . ALA A 1 83 ? 4.042 -3.981 -2.895 1.00 98.44 83 ALA A N 1
ATOM 636 C CA . ALA A 1 83 ? 4.073 -5.442 -2.902 1.00 98.44 83 ALA A CA 1
ATOM 637 C C . ALA A 1 83 ? 3.362 -6.044 -4.117 1.00 98.44 83 ALA A C 1
ATOM 639 O O . ALA A 1 83 ? 3.888 -6.982 -4.708 1.00 98.44 83 ALA A O 1
ATOM 640 N N . LEU A 1 84 ? 2.218 -5.492 -4.533 1.00 98.44 84 LEU A N 1
ATOM 641 C CA . LEU A 1 84 ? 1.522 -5.930 -5.745 1.00 98.44 84 LEU A CA 1
ATOM 642 C C . LEU A 1 84 ? 2.419 -5.789 -6.982 1.00 98.44 84 LEU A C 1
ATOM 644 O O . LEU A 1 84 ? 2.589 -6.756 -7.724 1.00 98.44 84 LEU A O 1
ATOM 648 N N . ALA A 1 85 ? 3.071 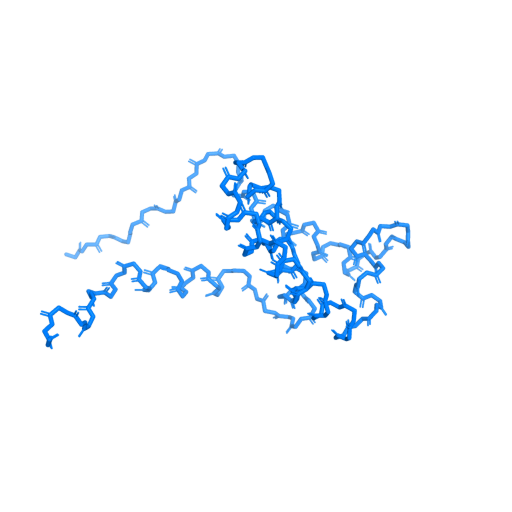-4.633 -7.155 1.00 97.75 85 ALA A N 1
ATOM 649 C CA . ALA A 1 85 ? 3.990 -4.402 -8.270 1.00 97.75 85 ALA A CA 1
ATOM 650 C C . ALA A 1 85 ? 5.199 -5.351 -8.228 1.00 97.75 85 ALA A C 1
ATOM 652 O O . ALA A 1 85 ? 5.590 -5.919 -9.249 1.00 97.75 85 ALA A O 1
ATOM 653 N N . HIS A 1 86 ? 5.774 -5.567 -7.043 1.00 97.88 86 HIS A N 1
ATOM 654 C CA . HIS A 1 86 ? 6.885 -6.501 -6.845 1.00 97.88 86 HIS A CA 1
ATOM 655 C C . HIS A 1 86 ? 6.507 -7.948 -7.188 1.00 97.88 86 HIS A C 1
ATOM 657 O O . HIS A 1 86 ? 7.259 -8.636 -7.873 1.00 97.88 86 HIS A O 1
ATOM 663 N N . CYS A 1 87 ? 5.311 -8.383 -6.789 1.00 97.44 87 CYS A N 1
ATOM 664 C CA . CYS A 1 87 ? 4.773 -9.711 -7.084 1.00 97.44 87 CYS A CA 1
ATOM 665 C C . CYS A 1 87 ? 4.189 -9.844 -8.503 1.00 97.44 87 CYS A C 1
ATOM 667 O O . CYS A 1 87 ? 3.710 -10.920 -8.860 1.00 97.44 87 CYS A O 1
ATOM 669 N N . GLY A 1 88 ? 4.172 -8.773 -9.305 1.00 97.38 88 GLY A N 1
ATOM 670 C CA . GLY A 1 88 ? 3.575 -8.770 -10.644 1.00 97.38 88 GLY A CA 1
ATOM 671 C C . GLY A 1 88 ? 2.052 -8.949 -10.652 1.00 97.38 88 GLY A C 1
ATOM 672 O O . GLY A 1 88 ? 1.500 -9.456 -11.625 1.00 97.38 88 GLY A O 1
ATOM 673 N N . THR A 1 89 ? 1.370 -8.575 -9.567 1.00 98.06 89 THR A N 1
ATOM 674 C CA . THR A 1 89 ? -0.094 -8.629 -9.453 1.00 98.06 89 THR A CA 1
ATOM 675 C C . THR A 1 89 ? -0.688 -7.269 -9.793 1.00 98.06 89 THR A C 1
ATOM 677 O O . THR A 1 89 ? -0.290 -6.262 -9.213 1.00 98.06 89 THR A O 1
ATOM 680 N N . ASP A 1 90 ? -1.641 -7.234 -10.722 1.00 95.44 90 ASP A N 1
ATOM 681 C CA . ASP A 1 90 ? -2.295 -5.990 -11.128 1.00 95.44 90 ASP A CA 1
ATOM 682 C C . ASP A 1 90 ? -3.323 -5.514 -10.083 1.00 95.44 90 ASP A C 1
ATOM 684 O O . ASP A 1 90 ? -4.025 -6.329 -9.473 1.00 95.44 90 ASP A O 1
ATOM 688 N N . LEU A 1 91 ? -3.425 -4.196 -9.883 1.00 96.00 91 LEU A N 1
ATOM 689 C CA . LEU A 1 91 ? -4.397 -3.587 -8.973 1.00 96.00 91 LEU A CA 1
ATOM 690 C C . LEU A 1 91 ? -5.844 -3.865 -9.417 1.00 96.00 91 LEU A C 1
ATOM 692 O O . LEU A 1 91 ? -6.717 -4.050 -8.566 1.00 96.00 91 LEU A O 1
ATOM 696 N N . ASP A 1 92 ? -6.084 -4.024 -10.720 1.00 94.62 92 ASP A N 1
ATOM 697 C CA . ASP A 1 92 ? -7.399 -4.359 -11.270 1.00 94.62 92 ASP A CA 1
ATOM 698 C C . ASP A 1 92 ? -7.927 -5.700 -10.728 1.00 94.62 92 ASP A C 1
ATOM 700 O O . ASP A 1 92 ? -9.133 -5.865 -10.522 1.00 94.62 92 ASP A O 1
ATOM 704 N N . LEU A 1 93 ? -7.035 -6.654 -10.422 1.00 96.50 93 LEU A N 1
ATOM 705 C CA . LEU A 1 93 ? -7.421 -7.921 -9.790 1.00 96.50 93 LEU A CA 1
ATOM 706 C C . LEU A 1 93 ? -7.922 -7.699 -8.359 1.00 96.50 93 LEU A C 1
ATOM 708 O O . LEU A 1 93 ? -8.922 -8.290 -7.954 1.00 96.50 93 LEU A O 1
ATOM 712 N N . VAL A 1 94 ? -7.276 -6.813 -7.599 1.00 96.38 94 VAL A N 1
ATOM 713 C CA . VAL A 1 94 ? -7.721 -6.458 -6.243 1.00 96.38 94 VAL A CA 1
ATOM 714 C C . VAL A 1 94 ? -9.072 -5.747 -6.295 1.00 96.38 94 VAL A C 1
ATOM 716 O O . VAL A 1 94 ? -9.950 -6.027 -5.478 1.00 96.38 94 VAL A O 1
ATOM 719 N N . TYR A 1 95 ? -9.284 -4.869 -7.274 1.00 94.12 95 TYR A N 1
ATOM 720 C CA . TYR A 1 95 ? -10.574 -4.212 -7.483 1.00 94.12 95 TYR A CA 1
ATOM 721 C C . TYR A 1 95 ? -11.682 -5.183 -7.860 1.00 94.12 95 TYR A C 1
ATOM 723 O O . TYR A 1 95 ? -12.788 -5.064 -7.329 1.00 94.12 95 TYR A O 1
ATOM 731 N N . ALA A 1 96 ? -11.396 -6.176 -8.701 1.00 92.25 96 ALA A N 1
ATOM 732 C CA . ALA A 1 96 ? -12.345 -7.238 -9.007 1.00 92.25 96 ALA A CA 1
ATOM 733 C C . ALA A 1 96 ? -12.760 -8.006 -7.738 1.00 92.25 96 ALA A C 1
ATOM 735 O O . ALA A 1 96 ? -13.955 -8.205 -7.509 1.00 92.25 96 ALA A O 1
ATOM 736 N N . GLU A 1 97 ? -11.803 -8.354 -6.870 1.00 94.88 97 GLU A N 1
ATOM 737 C CA . GLU A 1 97 ? -12.066 -9.010 -5.581 1.00 94.88 97 GLU A CA 1
ATOM 738 C C . GLU A 1 97 ? -12.891 -8.128 -4.628 1.00 94.88 97 GLU A C 1
ATOM 740 O O . GLU A 1 97 ? -13.851 -8.587 -4.003 1.00 94.88 97 GLU A O 1
ATOM 745 N N . LEU A 1 98 ? -12.580 -6.833 -4.531 1.00 92.38 98 LEU A N 1
ATOM 746 C CA . LEU A 1 98 ? -13.358 -5.890 -3.721 1.00 92.38 98 LEU A CA 1
ATOM 747 C C . LEU A 1 98 ? -14.786 -5.710 -4.261 1.00 92.38 98 LEU A C 1
ATOM 749 O O . LEU A 1 98 ? -15.750 -5.699 -3.489 1.00 92.38 98 LEU A O 1
ATOM 753 N N . ALA A 1 99 ? -14.947 -5.622 -5.583 1.00 89.06 99 ALA A N 1
ATOM 754 C CA . ALA A 1 99 ? -16.251 -5.540 -6.230 1.00 89.06 99 ALA A CA 1
ATOM 755 C C . ALA A 1 99 ? -17.073 -6.820 -6.013 1.00 89.06 99 ALA A C 1
ATOM 757 O O . ALA A 1 99 ? -18.286 -6.738 -5.796 1.00 89.06 99 ALA A O 1
ATOM 758 N N . ALA A 1 100 ? -16.428 -7.991 -6.022 1.00 91.56 100 ALA A N 1
ATOM 759 C CA . ALA A 1 100 ? -17.062 -9.260 -5.686 1.00 91.56 100 ALA A CA 1
ATOM 760 C C . ALA A 1 100 ? -17.571 -9.259 -4.236 1.00 91.56 100 ALA A C 1
ATOM 762 O O . ALA A 1 100 ? -18.751 -9.530 -4.014 1.00 91.56 100 ALA A O 1
ATOM 763 N N . ARG A 1 101 ? -16.752 -8.825 -3.264 1.00 90.50 101 ARG A N 1
ATOM 764 C CA . ARG A 1 101 ? -17.154 -8.712 -1.844 1.00 90.50 101 ARG A CA 1
ATOM 765 C C . ARG A 1 101 ? -18.356 -7.798 -1.626 1.00 90.50 101 ARG A C 1
ATOM 767 O O . ARG A 1 101 ? -19.197 -8.089 -0.786 1.00 90.50 101 ARG A O 1
ATOM 774 N N . ARG A 1 102 ? -18.470 -6.709 -2.393 1.00 84.88 102 ARG A N 1
ATOM 775 C CA . ARG A 1 102 ? -19.653 -5.830 -2.350 1.00 84.88 102 ARG A CA 1
ATOM 776 C C . ARG A 1 102 ? -20.923 -6.540 -2.836 1.00 84.88 102 ARG A C 1
ATOM 778 O O . ARG A 1 102 ? -22.015 -6.218 -2.373 1.00 84.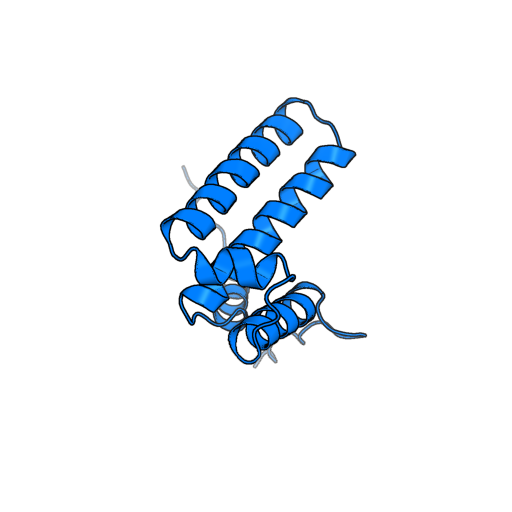88 102 ARG A O 1
ATOM 785 N N . ARG A 1 103 ? -20.798 -7.451 -3.807 1.00 79.31 103 ARG A N 1
ATOM 786 C CA . ARG A 1 103 ? -21.923 -8.167 -4.437 1.00 79.31 103 ARG A CA 1
ATOM 787 C C . ARG A 1 103 ? -22.342 -9.412 -3.655 1.00 79.31 103 ARG A C 1
ATOM 789 O O . ARG A 1 103 ? -23.508 -9.801 -3.724 1.00 79.31 103 ARG A O 1
ATOM 796 N N . GLU A 1 104 ? -21.428 -10.032 -2.917 1.00 64.50 104 GLU A N 1
ATOM 797 C CA . GLU A 1 104 ? -21.751 -11.137 -2.020 1.00 64.50 104 GLU A CA 1
ATOM 798 C C . GLU A 1 104 ? -22.605 -10.631 -0.844 1.00 64.50 104 GLU A C 1
ATOM 800 O O . GLU A 1 104 ? -22.166 -9.828 -0.024 1.00 64.50 104 GLU A O 1
ATOM 805 N N . LYS A 1 105 ? -23.863 -11.095 -0.748 1.00 52.25 105 LYS A N 1
ATOM 806 C CA . LYS A 1 105 ? -24.665 -10.904 0.472 1.00 52.25 105 LYS A CA 1
ATOM 807 C C . LYS A 1 105 ? -23.906 -11.532 1.653 1.00 52.25 105 LYS A C 1
ATOM 809 O O . LYS A 1 105 ? -23.364 -12.624 1.470 1.00 52.25 105 LYS A O 1
ATOM 814 N N . PRO A 1 106 ? -23.899 -10.912 2.849 1.00 54.94 106 PRO A N 1
ATOM 815 C CA . PRO A 1 106 ? -23.205 -11.472 4.004 1.00 54.94 106 PRO A CA 1
ATOM 816 C C . PRO A 1 106 ? -23.681 -12.907 4.252 1.00 54.94 106 PRO A C 1
ATOM 818 O O . PRO A 1 106 ? -24.878 -13.148 4.413 1.00 54.94 106 PRO A O 1
ATOM 821 N N . LYS A 1 107 ? -22.743 -13.862 4.254 1.00 55.62 107 LYS A N 1
ATOM 822 C CA . LYS A 1 107 ? -23.038 -15.282 4.500 1.00 55.62 107 LYS A CA 1
ATOM 823 C C . LYS A 1 107 ? -23.352 -15.613 5.962 1.00 55.62 107 LYS A C 1
ATOM 825 O O . LYS A 1 107 ? -23.767 -16.733 6.211 1.00 55.62 107 LYS A O 1
ATOM 830 N N . ASP A 1 108 ? -23.294 -14.650 6.881 1.00 52.00 108 ASP A N 1
ATOM 831 C CA . ASP A 1 108 ? -23.537 -14.884 8.311 1.00 52.00 108 ASP A CA 1
ATOM 832 C C . ASP A 1 108 ? -24.514 -13.870 8.930 1.00 52.00 108 ASP A C 1
ATOM 834 O O . ASP A 1 108 ? -24.231 -13.212 9.925 1.00 52.00 108 ASP A O 1
ATOM 838 N N . ALA A 1 109 ? -25.714 -13.773 8.354 1.00 47.66 109 ALA A N 1
ATOM 839 C CA . ALA A 1 109 ? -26.900 -13.300 9.074 1.00 47.66 109 ALA A CA 1
ATOM 840 C C . ALA A 1 109 ? -27.761 -14.485 9.556 1.00 47.66 109 ALA A C 1
ATOM 842 O O . ALA A 1 109 ? -28.986 -14.436 9.466 1.00 47.66 109 ALA A O 1
ATOM 843 N N . LEU A 1 110 ? -27.130 -15.578 10.008 1.00 47.88 110 LEU A N 1
ATOM 844 C CA . LEU A 1 110 ? -27.807 -16.638 10.756 1.00 47.88 110 LEU A CA 1
ATOM 845 C C . LEU A 1 110 ? -26.812 -17.515 11.538 1.00 47.88 110 LEU A C 1
ATOM 847 O O . LEU A 1 110 ? -26.387 -18.563 11.051 1.00 47.88 110 LEU A O 1
ATOM 851 N N . LYS A 1 111 ? -26.479 -17.094 12.760 1.00 37.53 111 LYS A N 1
ATOM 852 C CA . LYS A 1 111 ? -26.449 -17.926 13.977 1.00 37.53 111 LYS A CA 1
ATOM 853 C C . LYS A 1 111 ? -26.215 -17.058 15.205 1.00 37.53 111 LYS A C 1
ATOM 855 O O . LYS A 1 111 ? -25.311 -16.201 15.148 1.00 37.53 111 LYS A O 1
#

Secondary structure (DSSP, 8-state):
-PPP-PPP-SS--HHHHHHHHHHHHHHS--TTSHHHHHHHTHHHHHHHHHHHHHHHHHHHHHHT-HHHHHHHHHHHHHHHHHHHHHTT--HHHHHHHHHHHHHS--TTS--

Solvent-accessible surface area (backbone atoms only — not comparable to full-atom values): 6561 Å² total; per-residue (Å²): 134,84,77,79,82,81,77,91,80,94,80,74,60,68,64,60,53,50,42,53,53,51,50,44,33,70,77,57,68,44,83,85,40,66,68,33,53,37,61,76,47,38,68,73,46,40,56,48,48,35,54,50,29,50,51,49,25,52,50,23,56,75,71,67,40,68,67,51,32,54,51,26,48,50,48,30,51,51,39,48,46,52,47,30,54,74,71,71,46,62,67,68,57,55,49,51,53,52,53,47,58,73,68,52,72,79,92,74,86,79,131